Protein AF-A0A352AB74-F1 (afdb_monomer)

pLDDT: mean 82.36, std 15.06, range [41.44, 97.12]

Sequence (118 aa):
MNDFLNLSREYLEAGETLYQQGKRSRPVAFCYIQSAELLLKGLAQRQGILSESLRKTHDLLALWGSLHESQDKLISLIEELSSIDPKTTRFRYPAQEKEFWDLDYIRDRVLKLHDTDY

Foldseek 3Di:
DDQLLVVLVVLLVVLVVCVVVVDQDPSSLVSLLSSLLSNLLNQCVVVVNNDPVSVPDSQLLVSLVSHPDPCPPLVVLSVLSNCLPCVNCVVPPVPCVVPSRPPVSSSVSSVVVVPDDD

Nearest PDB structures (foldseek):
  5cwb-assembly1_A  TM=3.064E-01  e=1.946E+00  synthetic construct

Radius of gyration: 13.72 Å; Cα contacts (8 Å, |Δi|>4): 119; chains: 1; bounding box: 29×33×36 Å

Secondary structure (DSSP, 8-state):
---HHHHHHHHHHHHHHHHHTT--SHHHHHHHHHHHHHHHHHHHHHTT---HHHHH---HHHHHTTS-S-TTTTHHHHHHHHHH-HHHHHHH-GGGTTTS--HHHHHHHHHHHHTS--

Solvent-accessible surface area (backbone atoms only — not comparable to full-atom values): 6752 Å² total; per-residue (Å²): 133,89,57,34,51,61,52,12,49,55,28,38,52,52,19,51,54,42,42,74,72,68,52,86,49,72,71,40,47,46,22,33,54,50,13,49,49,26,37,42,48,23,50,26,47,76,72,72,66,59,41,78,67,60,70,70,53,82,53,44,54,67,44,52,73,68,46,92,60,80,64,80,83,50,45,67,53,38,53,56,49,44,67,45,33,62,86,57,27,62,77,74,44,69,92,48,72,85,75,57,69,54,50,69,62,51,45,55,45,39,51,55,59,70,72,51,94,127

Structure (mmCIF, N/CA/C/O backbone):
data_AF-A0A352AB74-F1
#
_entry.id   AF-A0A352AB74-F1
#
loop_
_atom_site.group_PDB
_atom_site.id
_atom_site.type_symbol
_atom_site.label_atom_id
_atom_site.label_alt_id
_atom_site.label_comp_id
_atom_site.label_asym_id
_atom_site.label_entity_id
_atom_site.label_seq_id
_atom_site.pdbx_PDB_ins_code
_atom_site.Cartn_x
_atom_site.Cartn_y
_atom_site.Cartn_z
_atom_site.occupancy
_atom_site.B_iso_or_equiv
_atom_site.auth_seq_id
_atom_site.auth_comp_id
_atom_site.auth_asym_id
_atom_site.auth_atom_id
_atom_site.pdbx_PDB_model_num
ATOM 1 N N . MET A 1 1 ? 5.793 14.320 16.063 1.00 49.78 1 MET A N 1
ATOM 2 C CA . MET A 1 1 ? 4.576 13.493 15.914 1.00 49.78 1 MET A CA 1
ATOM 3 C C . MET A 1 1 ? 4.674 12.860 14.535 1.00 49.78 1 MET A C 1
ATOM 5 O O . MET A 1 1 ? 4.819 13.613 13.586 1.00 49.78 1 MET A O 1
ATOM 9 N N . ASN A 1 2 ? 4.752 11.529 14.425 1.00 67.94 2 ASN A N 1
ATOM 10 C CA . ASN A 1 2 ? 4.881 10.866 13.119 1.00 67.94 2 ASN A CA 1
ATOM 11 C C . ASN A 1 2 ? 3.492 10.787 12.487 1.00 67.94 2 ASN A C 1
ATOM 13 O O . ASN A 1 2 ? 2.611 10.147 13.061 1.00 67.94 2 ASN A O 1
ATOM 17 N N . ASP A 1 3 ? 3.306 11.470 11.363 1.00 89.75 3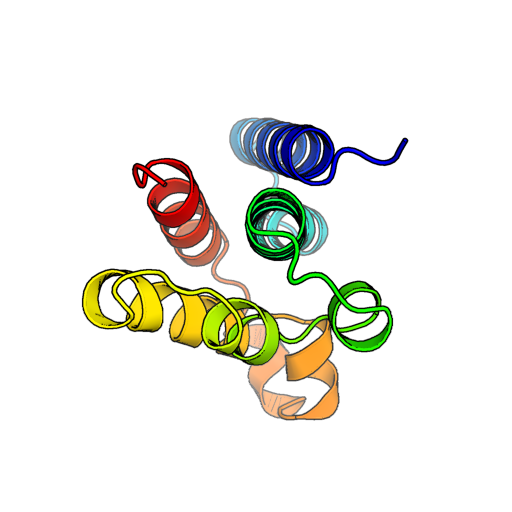 ASP A N 1
ATOM 18 C CA . ASP A 1 3 ? 2.069 11.441 10.589 1.00 89.75 3 ASP A CA 1
ATOM 19 C C . ASP A 1 3 ? 2.204 10.384 9.488 1.00 89.75 3 ASP A C 1
ATOM 21 O O . ASP A 1 3 ? 2.829 10.613 8.449 1.00 89.75 3 ASP A O 1
ATOM 25 N N . PHE A 1 4 ? 1.674 9.189 9.753 1.00 93.38 4 PHE A N 1
ATOM 26 C CA . PHE A 1 4 ? 1.744 8.080 8.805 1.00 93.38 4 PHE A CA 1
ATOM 27 C C . PHE A 1 4 ? 0.976 8.362 7.508 1.00 93.38 4 PHE A C 1
ATOM 29 O O . PHE A 1 4 ? 1.376 7.849 6.467 1.00 93.38 4 PHE A O 1
ATOM 36 N N . LEU A 1 5 ? -0.063 9.206 7.531 1.00 93.50 5 LEU A N 1
ATOM 37 C CA . LEU A 1 5 ? -0.811 9.562 6.323 1.00 93.50 5 LEU A CA 1
ATOM 38 C C . LEU A 1 5 ? 0.019 10.468 5.409 1.00 93.50 5 LEU A C 1
ATOM 40 O O . LEU A 1 5 ? 0.046 10.255 4.197 1.00 93.50 5 LEU A O 1
ATOM 44 N N . ASN A 1 6 ? 0.752 11.431 5.975 1.00 94.75 6 ASN A N 1
ATOM 45 C CA . ASN A 1 6 ? 1.669 12.254 5.180 1.00 94.75 6 ASN A CA 1
ATOM 46 C C . ASN A 1 6 ? 2.813 11.415 4.605 1.00 94.75 6 ASN A C 1
ATOM 48 O O . ASN A 1 6 ? 3.057 11.470 3.403 1.00 94.75 6 ASN A O 1
ATOM 52 N N . LEU A 1 7 ? 3.442 10.564 5.422 1.00 95.50 7 LEU A N 1
ATOM 53 C CA . LEU A 1 7 ? 4.493 9.661 4.941 1.00 95.50 7 LEU A CA 1
ATOM 54 C C . LEU A 1 7 ? 3.975 8.721 3.843 1.00 95.50 7 LEU A C 1
ATOM 56 O O . LEU A 1 7 ? 4.661 8.482 2.855 1.00 95.50 7 LEU A O 1
ATOM 60 N N . SER A 1 8 ? 2.756 8.203 3.988 1.00 96.38 8 SER A N 1
ATOM 61 C CA . SER A 1 8 ? 2.112 7.373 2.969 1.00 96.38 8 SER A CA 1
ATOM 62 C C . SER A 1 8 ? 2.030 8.095 1.617 1.00 96.38 8 SER A C 1
ATOM 64 O O . SER A 1 8 ? 2.397 7.515 0.591 1.00 96.38 8 SER A O 1
ATOM 66 N N . ARG A 1 9 ? 1.645 9.378 1.610 1.00 95.75 9 ARG A N 1
ATOM 67 C CA . ARG A 1 9 ? 1.585 10.211 0.396 1.00 95.75 9 ARG A CA 1
ATOM 68 C C . ARG A 1 9 ? 2.961 10.497 -0.200 1.00 95.75 9 ARG A C 1
ATOM 70 O O . ARG A 1 9 ? 3.110 10.396 -1.411 1.00 95.75 9 ARG A O 1
ATOM 77 N N . GLU A 1 10 ? 3.965 10.780 0.627 1.00 96.62 10 GLU A N 1
ATOM 78 C CA . GLU A 1 10 ? 5.344 10.994 0.161 1.00 96.62 10 GLU A CA 1
ATOM 79 C C . GLU A 1 10 ? 5.896 9.754 -0.562 1.00 96.62 10 GLU A C 1
ATOM 81 O O . GLU A 1 10 ? 6.503 9.860 -1.628 1.00 96.62 10 GLU A O 1
ATOM 86 N N . TYR A 1 11 ? 5.643 8.556 -0.022 1.00 95.56 11 TYR A N 1
ATOM 87 C CA . TYR A 1 11 ? 6.031 7.306 -0.679 1.00 95.56 11 TYR A CA 1
ATOM 88 C C . TYR A 1 11 ? 5.258 7.060 -1.979 1.00 95.56 11 TYR A C 1
ATOM 90 O O . TYR A 1 11 ? 5.854 6.572 -2.943 1.00 95.56 11 TYR A O 1
ATOM 98 N N . LEU A 1 12 ? 3.969 7.418 -2.032 1.00 96.44 12 LEU A N 1
ATOM 99 C CA . LEU A 1 12 ? 3.174 7.322 -3.256 1.00 96.44 12 LEU A CA 1
ATOM 100 C C . LEU A 1 12 ? 3.734 8.232 -4.353 1.00 96.44 12 LEU A C 1
ATOM 102 O O . LEU A 1 12 ? 3.963 7.782 -5.473 1.00 96.44 12 LEU A O 1
ATOM 106 N N . GLU A 1 13 ? 4.004 9.494 -4.015 1.00 97.12 13 GLU A N 1
ATOM 107 C CA . GLU A 1 13 ? 4.551 10.494 -4.934 1.00 97.12 13 GLU A CA 1
ATOM 108 C C . GLU A 1 13 ? 5.942 10.095 -5.441 1.00 97.12 13 GLU A C 1
ATOM 110 O O . GLU A 1 13 ? 6.227 10.194 -6.639 1.00 97.12 13 GLU A O 1
ATOM 115 N N . ALA A 1 14 ? 6.800 9.578 -4.557 1.00 95.31 14 ALA A N 1
ATOM 116 C CA . ALA A 1 14 ? 8.100 9.042 -4.945 1.00 95.31 14 ALA A CA 1
ATOM 117 C C . ALA A 1 14 ? 7.957 7.853 -5.912 1.00 95.31 14 ALA A C 1
ATOM 119 O O . ALA A 1 14 ? 8.672 7.789 -6.916 1.00 95.31 14 ALA A O 1
ATOM 120 N N . GLY A 1 15 ? 7.018 6.938 -5.642 1.00 94.94 15 GLY A N 1
ATOM 121 C CA . GLY A 1 15 ? 6.687 5.817 -6.525 1.00 94.94 15 GLY A CA 1
ATOM 122 C C . GLY A 1 15 ? 6.238 6.287 -7.909 1.00 94.94 15 GLY A C 1
ATOM 123 O O . GLY A 1 15 ? 6.858 5.918 -8.909 1.00 94.94 15 GLY A O 1
ATOM 124 N N . GLU A 1 16 ? 5.239 7.173 -7.965 1.00 96.62 16 GLU A N 1
ATOM 125 C CA . GLU A 1 16 ? 4.713 7.743 -9.212 1.00 96.62 16 GLU A CA 1
ATOM 126 C C . GLU A 1 16 ? 5.788 8.496 -10.002 1.00 96.62 16 GLU A C 1
ATOM 128 O O . GLU A 1 16 ? 5.909 8.303 -11.211 1.00 96.62 16 GLU A O 1
ATOM 133 N N . THR A 1 17 ? 6.626 9.295 -9.338 1.00 96.75 17 THR A N 1
ATOM 134 C CA . THR A 1 17 ? 7.709 10.043 -9.995 1.00 96.75 17 THR A CA 1
ATOM 135 C C . THR A 1 17 ? 8.695 9.099 -10.683 1.00 96.75 17 THR A C 1
ATOM 137 O O . THR A 1 17 ? 9.058 9.293 -11.845 1.00 96.75 17 THR A O 1
ATOM 140 N N . LEU A 1 18 ? 9.135 8.048 -9.986 1.00 93.69 18 LEU A N 1
ATOM 141 C CA . LEU A 1 18 ? 10.058 7.063 -10.551 1.00 93.69 18 LEU A CA 1
ATOM 142 C C . LEU A 1 18 ? 9.392 6.269 -11.685 1.00 93.69 18 LEU A C 1
ATOM 144 O O . LEU A 1 18 ? 10.024 6.024 -12.715 1.00 93.69 18 LEU A O 1
ATOM 148 N N . TYR A 1 19 ? 8.118 5.912 -11.525 1.00 93.88 19 TYR A N 1
ATOM 149 C CA . TYR A 1 19 ? 7.333 5.219 -12.539 1.00 93.88 19 TYR A CA 1
ATOM 150 C C . TYR A 1 19 ? 7.171 6.051 -13.821 1.00 93.88 19 TYR A C 1
ATOM 152 O O . TYR A 1 19 ? 7.394 5.540 -14.922 1.00 93.88 19 TYR A O 1
ATOM 160 N N . GLN A 1 20 ? 6.858 7.343 -13.703 1.00 94.56 20 GLN A N 1
ATOM 161 C CA . GLN A 1 20 ? 6.725 8.270 -14.835 1.00 94.56 20 GLN A CA 1
ATOM 162 C C . GLN A 1 20 ? 8.057 8.515 -15.556 1.00 94.56 20 GLN A C 1
ATOM 164 O O . GLN A 1 20 ? 8.076 8.702 -16.769 1.00 94.56 20 GLN A O 1
ATOM 169 N N . GLN A 1 21 ? 9.186 8.413 -14.849 1.00 95.12 21 GLN A N 1
ATOM 170 C CA . GLN A 1 21 ? 10.530 8.410 -15.447 1.00 95.12 21 GLN A CA 1
ATOM 171 C C . GLN A 1 21 ? 10.859 7.111 -16.212 1.00 95.12 21 GLN A C 1
ATOM 173 O O . GLN A 1 21 ? 11.994 6.924 -16.650 1.00 95.12 21 GLN A O 1
ATOM 178 N N . GLY A 1 22 ? 9.908 6.181 -16.340 1.00 90.75 22 GLY A N 1
ATOM 179 C CA . GLY A 1 22 ? 10.104 4.892 -17.000 1.00 90.75 22 GLY A CA 1
ATOM 180 C C . GLY A 1 22 ? 10.876 3.880 -16.155 1.00 90.75 22 GLY A C 1
ATOM 181 O O . GLY A 1 22 ? 11.249 2.820 -16.659 1.00 90.75 22 GLY A O 1
ATOM 182 N N . LYS A 1 23 ? 11.123 4.155 -14.865 1.00 88.06 23 LYS A N 1
ATOM 183 C CA . LYS A 1 23 ? 11.775 3.173 -13.994 1.00 88.06 23 LYS A CA 1
ATOM 184 C C . LYS A 1 23 ? 10.794 2.040 -13.722 1.00 88.06 23 LYS A C 1
ATOM 186 O O . LYS A 1 23 ? 9.648 2.259 -13.333 1.00 88.06 23 LYS A O 1
ATOM 191 N N . ARG A 1 24 ? 11.262 0.816 -13.945 1.00 84.00 24 ARG A N 1
ATOM 192 C CA . ARG A 1 24 ? 10.532 -0.432 -13.707 1.00 84.00 24 ARG A CA 1
ATOM 193 C C . ARG A 1 24 ? 11.393 -1.324 -12.824 1.00 84.00 24 ARG A C 1
ATOM 195 O O . ARG A 1 24 ? 12.096 -2.204 -13.305 1.00 84.00 24 ARG A O 1
ATOM 202 N N 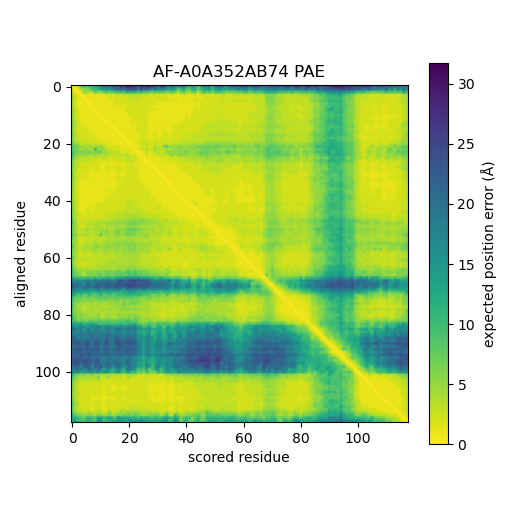. SER A 1 25 ? 11.457 -1.003 -11.534 1.00 83.94 25 SER A N 1
ATOM 203 C CA . SER A 1 25 ? 12.380 -1.664 -10.609 1.00 83.94 25 SER A CA 1
ATOM 204 C C . SER A 1 25 ? 11.736 -1.967 -9.260 1.00 83.94 25 SER A C 1
ATOM 206 O O . SER A 1 25 ? 10.773 -1.318 -8.853 1.00 83.94 25 SER A O 1
ATOM 208 N N . ARG A 1 26 ? 12.303 -2.950 -8.545 1.00 81.00 26 ARG A N 1
ATOM 209 C CA . ARG A 1 26 ? 11.863 -3.355 -7.197 1.00 81.00 26 ARG A CA 1
ATOM 210 C C . ARG A 1 26 ? 11.751 -2.174 -6.212 1.00 81.00 26 ARG A C 1
ATOM 212 O O . ARG A 1 26 ? 10.779 -2.148 -5.465 1.00 81.00 26 ARG A O 1
ATOM 219 N N . PRO A 1 27 ? 12.657 -1.173 -6.216 1.00 84.56 27 PRO A N 1
ATOM 220 C CA . PRO A 1 27 ? 12.474 0.040 -5.417 1.00 84.56 27 PRO A CA 1
ATOM 221 C C . PRO A 1 27 ? 11.178 0.814 -5.696 1.00 84.56 27 PRO A C 1
ATOM 223 O O . PRO A 1 27 ? 10.598 1.350 -4.761 1.00 84.56 27 PRO A O 1
ATOM 226 N N . VAL A 1 28 ? 10.695 0.853 -6.945 1.00 88.56 28 VAL A N 1
ATOM 227 C CA . VAL A 1 28 ? 9.434 1.542 -7.278 1.00 88.56 28 VAL A CA 1
ATOM 228 C C . VAL A 1 28 ? 8.243 0.782 -6.694 1.00 88.56 28 VAL A C 1
ATOM 230 O O . VAL A 1 28 ? 7.396 1.374 -6.035 1.00 88.56 28 VAL A O 1
ATOM 233 N N . ALA A 1 29 ? 8.221 -0.544 -6.847 1.00 86.56 29 ALA A N 1
ATOM 234 C CA . ALA A 1 29 ? 7.202 -1.390 -6.222 1.00 86.56 29 ALA A CA 1
ATOM 235 C C . ALA A 1 29 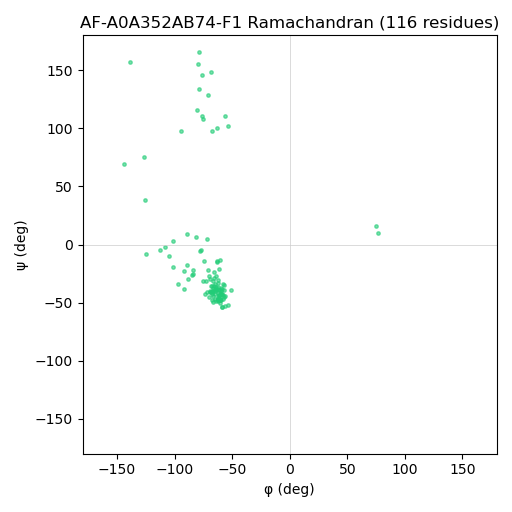? 7.222 -1.285 -4.688 1.00 86.56 29 ALA A C 1
ATOM 237 O O . ALA A 1 29 ? 6.171 -1.224 -4.055 1.00 86.56 29 ALA A O 1
ATOM 238 N N . PHE A 1 30 ? 8.414 -1.200 -4.087 1.00 87.44 30 PHE A N 1
ATOM 239 C CA . PHE A 1 30 ? 8.561 -0.961 -2.653 1.00 87.44 30 PHE A CA 1
ATOM 240 C C . PHE A 1 30 ? 7.909 0.357 -2.220 1.00 87.44 30 PHE A C 1
ATOM 242 O O . PHE A 1 30 ? 7.230 0.369 -1.198 1.00 87.44 30 PHE A O 1
ATOM 249 N N . CYS A 1 31 ? 8.067 1.443 -2.987 1.00 91.25 31 CYS A N 1
ATOM 250 C CA . CYS A 1 31 ? 7.414 2.717 -2.681 1.00 91.25 31 CYS A CA 1
ATOM 251 C C . CYS A 1 31 ? 5.889 2.573 -2.599 1.00 91.25 31 CYS A C 1
ATOM 253 O O . CYS A 1 31 ? 5.293 3.032 -1.627 1.00 91.25 31 CYS A O 1
ATOM 255 N N . TYR A 1 32 ? 5.269 1.872 -3.551 1.00 92.62 32 TYR A N 1
ATOM 256 C CA . TYR A 1 32 ? 3.823 1.631 -3.534 1.00 92.62 32 TYR A CA 1
ATOM 257 C C . TYR A 1 32 ? 3.383 0.786 -2.331 1.00 92.62 32 TYR A C 1
ATOM 259 O O . TYR A 1 32 ? 2.468 1.167 -1.605 1.00 92.62 32 TYR A O 1
ATOM 267 N N . ILE A 1 33 ? 4.059 -0.330 -2.061 1.00 90.31 33 ILE A N 1
ATOM 268 C CA . ILE A 1 33 ? 3.692 -1.223 -0.947 1.00 90.31 33 ILE A CA 1
ATOM 269 C C . ILE A 1 33 ? 3.888 -0.519 0.403 1.00 90.31 33 ILE A C 1
ATOM 271 O O . ILE A 1 33 ? 3.040 -0.611 1.290 1.00 90.31 33 ILE A O 1
ATOM 275 N N . GLN A 1 34 ? 4.972 0.249 0.551 1.00 91.69 34 GLN A N 1
ATOM 276 C CA . GLN A 1 34 ? 5.228 1.041 1.752 1.00 91.69 34 GLN A CA 1
ATOM 277 C C . GLN A 1 34 ? 4.188 2.153 1.929 1.00 91.69 34 GLN A C 1
ATOM 279 O O . GLN A 1 34 ? 3.791 2.434 3.059 1.00 91.69 34 GLN A O 1
ATOM 284 N N . SER A 1 35 ? 3.728 2.756 0.832 1.00 94.81 35 SER A N 1
ATOM 285 C CA . SER A 1 35 ? 2.640 3.731 0.846 1.00 94.81 35 SER A CA 1
ATOM 286 C C . SER A 1 35 ? 1.346 3.118 1.400 1.00 94.81 35 SER A C 1
ATOM 288 O O . SER A 1 35 ? 0.789 3.666 2.355 1.00 94.81 35 SER A O 1
ATOM 290 N N . ALA A 1 36 ? 0.954 1.929 0.925 1.00 93.31 36 ALA A N 1
ATOM 291 C CA . ALA A 1 36 ? -0.206 1.194 1.439 1.00 93.31 36 ALA A CA 1
ATOM 292 C C . ALA A 1 36 ? -0.060 0.811 2.927 1.00 93.31 36 ALA A C 1
ATOM 294 O O . ALA A 1 36 ? -0.982 1.012 3.715 1.00 93.31 36 ALA A O 1
ATOM 295 N N . GLU A 1 37 ? 1.111 0.322 3.351 1.00 93.50 37 GLU A N 1
ATOM 296 C CA . GLU A 1 37 ? 1.387 -0.003 4.762 1.00 93.50 37 GLU A CA 1
ATOM 297 C C . GLU A 1 37 ? 1.198 1.223 5.672 1.00 93.50 37 GLU A C 1
ATOM 299 O O . GLU A 1 37 ? 0.561 1.152 6.728 1.00 93.50 37 GLU A O 1
ATOM 304 N N . LEU A 1 38 ? 1.758 2.364 5.262 1.00 94.38 38 LEU A N 1
ATOM 305 C CA . LEU A 1 38 ? 1.677 3.617 6.008 1.00 94.38 38 LEU A CA 1
ATOM 306 C C . LEU A 1 38 ? 0.252 4.174 6.023 1.00 94.38 38 LEU A C 1
ATOM 308 O O . LEU A 1 38 ? -0.163 4.705 7.051 1.00 94.38 38 LEU A O 1
ATOM 312 N N . LEU A 1 39 ? -0.508 4.005 4.936 1.00 94.31 39 LEU A N 1
ATOM 313 C CA . LEU A 1 39 ? -1.914 4.395 4.878 1.00 94.31 39 LEU A CA 1
ATOM 314 C C . LEU A 1 39 ? -2.707 3.663 5.961 1.00 94.31 39 LEU A C 1
ATOM 316 O O . LEU A 1 39 ? -3.324 4.308 6.805 1.00 94.31 39 LEU A O 1
ATOM 320 N N . LEU A 1 40 ? -2.613 2.331 6.005 1.00 92.56 40 LEU A N 1
ATOM 321 C CA . LEU A 1 40 ? -3.340 1.522 6.986 1.00 92.56 40 LEU A CA 1
ATOM 322 C C . LEU A 1 40 ? -2.932 1.857 8.429 1.00 92.56 40 LEU A C 1
ATOM 324 O O . LEU A 1 40 ? -3.783 1.953 9.313 1.00 92.56 40 LEU A O 1
ATOM 328 N N . LYS A 1 41 ? -1.639 2.111 8.678 1.00 93.81 41 LYS A N 1
ATOM 329 C CA . LYS A 1 41 ? -1.159 2.588 9.989 1.00 93.81 41 LYS A CA 1
ATOM 330 C C . LYS A 1 41 ? -1.711 3.967 10.339 1.00 93.81 41 LYS A C 1
ATOM 332 O O . LYS A 1 41 ? -2.052 4.207 11.496 1.00 93.81 41 LYS A O 1
ATOM 337 N N . GLY A 1 42 ? -1.801 4.863 9.362 1.00 93.69 42 GLY A N 1
ATOM 338 C CA . GLY A 1 42 ? -2.387 6.190 9.516 1.00 93.69 42 GLY A CA 1
ATOM 339 C C . GLY A 1 42 ? -3.881 6.139 9.820 1.00 93.69 42 GLY A C 1
ATOM 340 O O . GLY A 1 42 ? -4.334 6.830 10.731 1.00 93.69 42 GLY A O 1
ATOM 341 N N . LEU A 1 43 ? -4.631 5.266 9.143 1.00 92.12 43 LEU A N 1
ATOM 342 C CA . LEU A 1 43 ? -6.047 5.019 9.428 1.00 92.12 43 LEU A CA 1
ATOM 343 C C . LEU A 1 43 ? -6.235 4.456 10.841 1.00 92.12 43 LEU A C 1
ATOM 345 O O . LEU A 1 43 ? -7.006 5.010 11.626 1.00 92.12 43 LEU A O 1
ATOM 349 N N . ALA A 1 44 ? -5.449 3.446 11.224 1.00 91.88 44 ALA A N 1
ATOM 350 C CA . ALA A 1 44 ? -5.468 2.899 12.580 1.00 91.88 44 ALA A CA 1
ATOM 351 C C . ALA A 1 44 ? -5.111 3.962 13.637 1.00 91.88 44 ALA A C 1
ATOM 353 O O . ALA A 1 44 ? -5.690 3.994 14.725 1.00 91.88 44 ALA A O 1
ATOM 354 N N . GLN A 1 45 ? -4.171 4.865 13.330 1.00 93.00 45 GLN A N 1
ATOM 355 C CA . GLN A 1 45 ? -3.809 5.976 14.212 1.00 93.00 45 GLN A CA 1
ATOM 356 C C . GLN A 1 45 ? -4.959 6.979 14.354 1.00 93.00 45 GLN A C 1
ATOM 358 O O . GLN A 1 45 ? -5.251 7.400 15.472 1.00 93.00 45 GLN A O 1
ATOM 363 N N . ARG A 1 46 ? -5.623 7.340 13.249 1.00 91.12 46 ARG A N 1
ATOM 364 C CA . ARG A 1 46 ? -6.770 8.264 13.224 1.00 91.12 46 ARG A CA 1
ATOM 365 C C . ARG A 1 46 ? -7.966 7.706 13.996 1.00 91.12 46 ARG A C 1
ATOM 367 O O . ARG A 1 46 ? -8.641 8.461 14.686 1.00 91.12 46 ARG A O 1
ATOM 374 N N . GLN A 1 47 ? -8.184 6.395 13.925 1.00 91.12 47 GLN A N 1
ATOM 375 C CA . GLN A 1 47 ? -9.216 5.685 14.686 1.00 91.12 47 GLN A CA 1
ATOM 376 C C . GLN A 1 47 ? -8.823 5.438 16.160 1.00 91.12 47 GLN A C 1
ATOM 378 O O . GLN A 1 47 ? -9.639 4.958 16.940 1.00 91.12 47 GLN A O 1
ATOM 383 N N . GLY A 1 48 ? -7.592 5.772 16.574 1.00 91.88 48 GLY A N 1
ATOM 384 C CA . GLY A 1 48 ? -7.128 5.615 17.960 1.00 91.88 48 GLY A CA 1
ATOM 385 C C . GLY A 1 48 ? -6.816 4.171 18.375 1.00 91.88 48 GLY A C 1
ATOM 386 O O . GLY A 1 48 ? -6.685 3.894 19.564 1.00 91.88 48 GLY A O 1
ATOM 387 N N . ILE A 1 49 ? -6.674 3.259 17.412 1.00 92.25 49 ILE A N 1
ATOM 388 C CA . ILE A 1 49 ? -6.491 1.812 17.631 1.00 92.25 49 ILE A CA 1
ATOM 389 C C . ILE A 1 49 ? -5.068 1.323 17.320 1.00 92.25 49 ILE A C 1
ATOM 391 O O . ILE A 1 49 ? -4.754 0.148 17.511 1.00 92.25 49 ILE A O 1
ATOM 395 N N . LEU A 1 50 ? -4.178 2.208 16.855 1.00 93.12 50 LEU A N 1
ATOM 396 C CA . LEU A 1 50 ? -2.798 1.850 16.528 1.00 93.12 50 LEU A CA 1
ATOM 397 C C . LEU A 1 50 ? -1.989 1.477 17.785 1.00 93.12 50 LEU A C 1
ATOM 399 O O . LEU A 1 50 ? -1.425 2.335 18.467 1.00 93.12 50 LEU A O 1
ATOM 403 N N . SER A 1 51 ? -1.878 0.176 18.046 1.00 91.94 51 SER A N 1
ATOM 404 C CA . SER A 1 51 ? -1.029 -0.390 19.098 1.00 91.94 51 SER A CA 1
ATOM 405 C C . SER A 1 51 ? 0.450 -0.460 18.689 1.00 91.94 51 SER A C 1
ATOM 407 O O . SER A 1 51 ? 0.799 -0.369 17.513 1.00 91.94 51 SER A O 1
ATOM 409 N N . GLU A 1 52 ? 1.348 -0.685 19.653 1.00 92.19 52 GLU A N 1
ATOM 410 C CA . GLU A 1 52 ? 2.782 -0.890 19.380 1.00 92.19 52 GLU A CA 1
ATOM 411 C C . GLU A 1 52 ? 3.044 -2.135 18.509 1.00 92.19 52 GLU A C 1
ATOM 413 O O . GLU A 1 52 ? 3.980 -2.159 17.708 1.00 92.19 52 GLU A O 1
ATOM 418 N N . SER A 1 53 ? 2.188 -3.157 18.624 1.00 91.75 53 SER A N 1
ATOM 419 C CA . SER A 1 53 ? 2.227 -4.342 17.760 1.00 91.75 53 SER A CA 1
ATOM 420 C C . SER A 1 53 ? 1.858 -3.985 16.314 1.00 91.75 53 SER A C 1
ATOM 422 O O . SER A 1 53 ? 2.621 -4.294 15.398 1.00 91.75 53 SER A O 1
ATOM 424 N N . LEU A 1 54 ? 0.764 -3.238 16.108 1.00 88.94 54 LEU A N 1
ATOM 425 C CA . LEU A 1 54 ? 0.346 -2.757 14.783 1.00 88.94 54 LEU A CA 1
ATOM 426 C C . LEU A 1 54 ? 1.335 -1.744 14.188 1.00 88.94 54 LEU A C 1
ATOM 428 O O . LEU A 1 54 ? 1.555 -1.703 12.984 1.00 88.94 54 LEU A O 1
ATOM 432 N N . ARG A 1 55 ? 2.017 -0.948 15.013 1.00 90.12 55 ARG A N 1
ATOM 433 C CA . ARG A 1 55 ? 3.066 -0.034 14.538 1.00 90.12 55 ARG A CA 1
ATOM 434 C C . ARG A 1 55 ? 4.238 -0.786 13.895 1.00 90.12 55 ARG A C 1
ATOM 436 O O . ARG A 1 55 ? 4.805 -0.304 12.911 1.00 90.12 55 ARG A 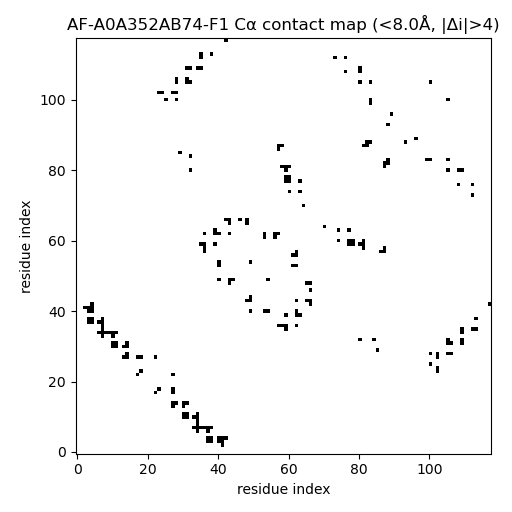O 1
ATOM 443 N N . LYS A 1 56 ? 4.591 -1.953 14.444 1.00 88.44 56 LYS A N 1
ATOM 444 C CA . LYS A 1 56 ? 5.720 -2.789 14.004 1.00 88.44 56 LYS A CA 1
ATOM 445 C C . LYS A 1 56 ? 5.364 -3.807 12.927 1.00 88.44 56 LYS A C 1
ATOM 447 O O . LYS A 1 56 ? 6.275 -4.317 12.285 1.00 88.44 56 LYS A O 1
ATOM 452 N N . THR A 1 57 ? 4.083 -4.115 12.730 1.00 88.12 57 THR A N 1
ATOM 453 C CA . THR A 1 57 ? 3.695 -5.063 11.684 1.00 88.12 57 THR A CA 1
ATOM 454 C C . THR A 1 57 ? 3.946 -4.482 10.290 1.00 88.12 57 THR A C 1
ATOM 456 O O . THR A 1 57 ? 3.855 -3.270 10.076 1.00 88.12 57 THR A O 1
ATOM 459 N N . HIS A 1 58 ? 4.263 -5.367 9.353 1.00 85.94 58 HIS A N 1
ATOM 460 C CA . HIS A 1 58 ? 4.321 -5.091 7.914 1.00 85.94 58 HIS A CA 1
ATOM 461 C C . HIS A 1 58 ? 3.227 -5.849 7.151 1.00 85.94 58 HIS A C 1
ATOM 463 O O . HIS A 1 58 ? 3.065 -5.664 5.954 1.00 85.94 58 HIS A O 1
ATOM 469 N N . ASP A 1 59 ? 2.471 -6.693 7.854 1.00 86.62 59 ASP A N 1
ATOM 470 C CA . ASP A 1 59 ? 1.389 -7.480 7.283 1.00 86.62 59 ASP A CA 1
ATOM 471 C C . ASP A 1 59 ? 0.171 -6.574 7.046 1.00 86.62 59 ASP A C 1
ATOM 473 O O . ASP A 1 59 ? -0.450 -6.079 7.995 1.00 86.62 59 ASP A O 1
ATOM 477 N N . LEU A 1 60 ? -0.135 -6.326 5.770 1.00 88.69 60 LEU A N 1
ATOM 478 C CA . LEU A 1 60 ? -1.231 -5.449 5.359 1.00 88.69 60 LEU A CA 1
ATOM 479 C C . LEU A 1 60 ? -2.595 -6.007 5.784 1.00 88.69 60 LEU A C 1
ATOM 481 O O . LEU A 1 60 ? -3.467 -5.227 6.161 1.00 88.69 60 LEU A O 1
ATOM 485 N N . LEU A 1 61 ? -2.774 -7.334 5.798 1.00 87.88 61 LEU A N 1
ATOM 486 C CA . LEU A 1 61 ? -4.019 -7.963 6.250 1.00 87.88 61 LEU A CA 1
ATOM 487 C C . LEU A 1 61 ? -4.210 -7.797 7.753 1.00 87.88 61 LEU A C 1
ATOM 489 O O . LEU A 1 61 ? -5.314 -7.492 8.201 1.00 87.88 61 LEU A O 1
ATOM 493 N N . ALA A 1 62 ? -3.137 -7.935 8.532 1.00 86.94 62 ALA A N 1
ATOM 494 C CA . ALA A 1 62 ? -3.193 -7.683 9.970 1.00 86.94 62 ALA A CA 1
ATOM 495 C C . ALA A 1 62 ? -3.535 -6.215 10.283 1.00 86.94 62 ALA A C 1
ATOM 497 O O . ALA A 1 62 ? -4.282 -5.946 11.224 1.00 86.94 62 ALA A O 1
ATOM 498 N N . LEU A 1 63 ? -3.009 -5.267 9.497 1.00 89.81 63 LEU A N 1
ATOM 499 C CA . LEU A 1 63 ? -3.355 -3.850 9.626 1.00 89.81 63 LEU A CA 1
ATOM 500 C C . LEU A 1 63 ? -4.817 -3.597 9.243 1.00 89.81 63 LEU A C 1
ATOM 502 O O . LEU A 1 63 ? -5.542 -2.985 10.024 1.00 89.81 63 LEU A O 1
ATOM 506 N N . TRP A 1 64 ? -5.262 -4.100 8.090 1.00 89.44 64 TRP A N 1
ATOM 507 C CA . TRP A 1 64 ? -6.637 -3.936 7.608 1.00 89.44 64 TRP A CA 1
ATOM 508 C C . TRP A 1 64 ? -7.665 -4.542 8.562 1.00 89.44 64 TRP A C 1
ATOM 510 O O . TRP A 1 64 ? -8.623 -3.873 8.933 1.00 89.44 64 TRP A O 1
ATOM 520 N N . GLY A 1 65 ? -7.427 -5.766 9.041 1.00 86.88 65 GLY A N 1
ATOM 521 C CA . GLY A 1 65 ? -8.323 -6.454 9.970 1.00 86.88 65 GLY A CA 1
ATOM 522 C C . GLY A 1 65 ? -8.487 -5.753 11.322 1.00 86.88 65 GLY A C 1
ATOM 523 O O . GLY A 1 65 ? -9.409 -6.082 12.063 1.00 86.88 65 GLY A O 1
ATOM 524 N N . SER A 1 66 ? -7.618 -4.788 11.648 1.00 85.19 66 SER A N 1
ATOM 525 C CA . SER A 1 66 ? -7.771 -3.955 12.844 1.00 85.19 66 SER A CA 1
ATOM 526 C C . SER A 1 66 ? -8.711 -2.761 12.648 1.00 85.19 66 SER A C 1
ATOM 528 O O . SER A 1 66 ? -9.237 -2.252 13.634 1.00 85.19 66 SER A O 1
ATOM 530 N N . LEU A 1 67 ? -8.943 -2.317 11.408 1.00 86.62 67 LEU A N 1
ATOM 531 C CA . LEU A 1 67 ? -9.753 -1.136 11.103 1.00 86.62 67 LEU A CA 1
ATOM 532 C C . LEU A 1 67 ? -11.257 -1.431 11.237 1.00 86.62 67 LEU A C 1
ATOM 534 O O . LEU A 1 67 ? -11.726 -2.521 10.913 1.00 86.62 67 LEU A O 1
ATOM 538 N N . HIS A 1 68 ? -12.030 -0.433 11.676 1.00 72.69 68 HIS A N 1
ATOM 539 C CA . HIS A 1 68 ? -13.492 -0.525 11.841 1.00 72.69 68 HIS A CA 1
ATOM 540 C C . HIS A 1 68 ? -14.286 -0.331 10.529 1.00 72.69 68 HIS A C 1
ATOM 542 O O . HIS A 1 68 ? -15.512 -0.213 10.552 1.00 72.69 68 HIS A O 1
ATOM 548 N N . GLU A 1 69 ? -13.609 -0.236 9.387 1.00 64.88 69 GLU A N 1
ATOM 549 C CA . GLU A 1 69 ? -14.237 0.084 8.106 1.00 64.88 69 GLU A CA 1
ATOM 550 C C . GLU A 1 69 ? -14.926 -1.128 7.477 1.00 64.88 69 GLU A C 1
ATOM 552 O O . GLU A 1 69 ? -14.594 -2.274 7.773 1.00 64.88 69 GLU A O 1
ATOM 557 N N . SER A 1 70 ? -15.917 -0.858 6.616 1.00 58.75 70 SER A N 1
ATOM 558 C CA . SER A 1 70 ? -16.682 -1.878 5.890 1.00 58.75 70 SER A CA 1
ATOM 559 C C . SER A 1 70 ? -15.724 -2.808 5.146 1.00 58.75 70 SER A C 1
ATOM 561 O O . SER A 1 70 ? -15.163 -2.449 4.108 1.00 58.75 70 SER A O 1
ATOM 563 N N . GLN A 1 71 ? -15.515 -3.991 5.725 1.00 60.34 71 GLN A N 1
ATOM 564 C CA . GLN A 1 71 ? -14.444 -4.910 5.349 1.00 60.34 71 GLN A CA 1
ATOM 565 C C . GLN A 1 71 ? -14.575 -5.419 3.908 1.00 60.34 71 GLN A C 1
ATOM 567 O O . GLN A 1 71 ? -13.594 -5.882 3.341 1.00 60.34 71 GLN A O 1
ATOM 572 N N . ASP A 1 72 ? -15.731 -5.263 3.265 1.00 64.56 72 ASP A N 1
ATOM 573 C CA . ASP A 1 72 ? -16.030 -5.979 2.026 1.00 64.56 72 ASP A CA 1
ATOM 574 C C . ASP A 1 72 ? -15.493 -5.321 0.746 1.00 64.56 72 ASP A C 1
ATOM 576 O O . ASP A 1 72 ? -15.266 -6.015 -0.243 1.00 64.56 72 ASP A O 1
ATOM 580 N N . LYS A 1 73 ? -15.276 -3.996 0.709 1.00 68.19 73 LYS A N 1
ATOM 581 C CA . LYS A 1 73 ? -14.953 -3.317 -0.569 1.00 68.19 73 LYS A CA 1
ATOM 582 C C . LYS A 1 73 ? -13.477 -3.351 -0.955 1.00 68.19 73 LYS A C 1
ATOM 584 O O . LYS A 1 73 ? -13.164 -3.255 -2.138 1.00 68.19 73 LYS A O 1
ATOM 589 N N . LEU A 1 74 ? -12.580 -3.458 0.023 1.00 80.06 74 LEU A N 1
ATOM 590 C CA . LEU A 1 74 ? -11.141 -3.250 -0.184 1.00 80.06 74 LEU A CA 1
ATOM 591 C C . LEU A 1 74 ? -10.292 -4.431 0.268 1.00 80.06 74 LEU A C 1
ATOM 593 O O . LEU A 1 74 ? -9.105 -4.468 -0.046 1.00 80.06 74 LEU A O 1
ATOM 597 N N . ILE A 1 75 ? -10.893 -5.422 0.932 1.00 83.00 75 ILE A N 1
ATOM 598 C CA . ILE A 1 75 ? -10.182 -6.626 1.360 1.00 83.00 75 ILE A CA 1
ATOM 599 C C . ILE A 1 75 ? -9.536 -7.354 0.184 1.00 83.00 75 ILE A C 1
ATOM 601 O O . ILE A 1 75 ? -8.376 -7.716 0.298 1.00 83.00 75 ILE A O 1
ATOM 605 N N . SER A 1 76 ? -10.195 -7.428 -0.981 1.00 82.06 76 SER A N 1
ATOM 606 C CA . SER A 1 76 ? -9.591 -7.990 -2.201 1.00 82.06 76 SER A CA 1
ATOM 607 C C . SER A 1 76 ? -8.309 -7.251 -2.597 1.00 82.06 76 SER A C 1
ATOM 609 O O . SER A 1 76 ? -7.310 -7.882 -2.917 1.00 82.06 76 SER A O 1
ATOM 611 N N . LEU A 1 77 ? -8.297 -5.913 -2.535 1.00 84.81 77 LEU A N 1
ATOM 612 C CA . LEU A 1 77 ? -7.104 -5.121 -2.860 1.00 84.81 77 LEU A CA 1
ATOM 613 C C . LEU A 1 77 ? -5.991 -5.338 -1.829 1.00 84.81 77 LEU A C 1
ATOM 615 O O . LEU A 1 77 ? -4.822 -5.434 -2.198 1.00 84.81 77 LEU A O 1
ATOM 619 N N . ILE A 1 78 ? -6.339 -5.433 -0.544 1.00 86.25 78 ILE A N 1
ATOM 620 C CA . ILE A 1 78 ? -5.371 -5.689 0.527 1.00 86.25 78 ILE A CA 1
ATOM 621 C C . ILE A 1 78 ? -4.819 -7.116 0.457 1.00 86.25 78 ILE A C 1
ATOM 623 O O . ILE A 1 78 ? -3.621 -7.298 0.647 1.00 86.25 78 ILE A O 1
ATOM 627 N N . GLU A 1 79 ? -5.644 -8.118 0.159 1.00 84.31 79 GLU A N 1
ATOM 628 C CA . GLU A 1 79 ? -5.218 -9.506 -0.052 1.00 84.31 79 GLU A CA 1
ATOM 629 C C . GLU A 1 79 ? -4.267 -9.608 -1.245 1.00 84.31 79 GLU A C 1
ATOM 631 O O . GLU A 1 79 ? -3.186 -10.191 -1.126 1.00 84.31 79 GLU A O 1
ATOM 636 N N . GLU A 1 80 ? -4.621 -8.968 -2.364 1.00 84.19 80 GLU A N 1
ATOM 637 C CA . GLU A 1 80 ? -3.762 -8.860 -3.543 1.00 84.19 80 GLU A CA 1
ATOM 638 C C . GLU A 1 80 ? -2.408 -8.233 -3.171 1.00 84.19 80 GLU A C 1
ATOM 640 O O . GLU A 1 80 ? -1.365 -8.845 -3.405 1.00 84.19 80 GLU A O 1
ATOM 645 N N . LEU A 1 81 ? -2.397 -7.064 -2.520 1.00 83.69 81 LEU A N 1
ATOM 646 C CA . LEU A 1 81 ? -1.162 -6.380 -2.115 1.00 83.69 81 LEU A CA 1
ATOM 647 C C . LEU A 1 81 ? -0.356 -7.172 -1.075 1.00 83.69 81 LEU A C 1
ATOM 649 O O . LEU A 1 81 ? 0.871 -7.216 -1.154 1.00 83.69 81 LEU A O 1
ATOM 653 N N . SER A 1 82 ? -1.019 -7.834 -0.127 1.00 80.75 82 SER A N 1
ATOM 654 C CA . SER A 1 82 ? -0.363 -8.643 0.904 1.00 80.75 82 SER A CA 1
ATOM 655 C C . SER A 1 82 ? 0.260 -9.918 0.341 1.00 80.75 82 SER A C 1
ATOM 657 O O . SER A 1 82 ? 1.218 -10.423 0.922 1.00 80.75 82 SER A O 1
ATOM 659 N N . SER A 1 83 ? -0.257 -10.450 -0.769 1.00 74.50 83 SER A N 1
ATOM 660 C CA . SER A 1 83 ? 0.367 -11.582 -1.465 1.00 74.50 83 SER A CA 1
ATOM 661 C C . SER A 1 83 ? 1.669 -11.185 -2.181 1.00 74.50 83 SER A C 1
ATOM 663 O O . SER A 1 83 ? 2.547 -12.023 -2.406 1.00 74.50 83 SER A O 1
ATOM 665 N N . ILE A 1 84 ? 1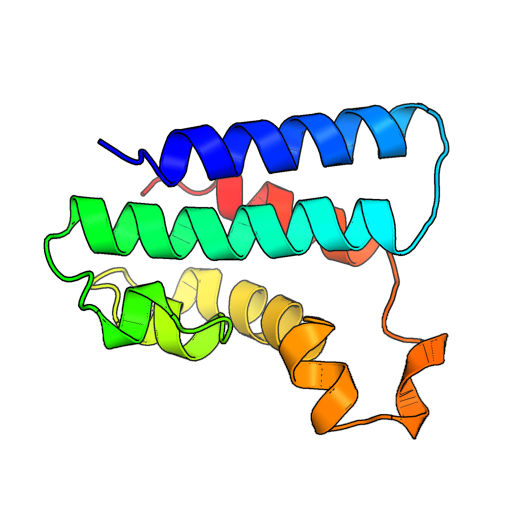.820 -9.890 -2.477 1.00 71.94 84 ILE A N 1
ATOM 666 C CA . ILE A 1 84 ? 2.930 -9.306 -3.234 1.00 71.94 84 ILE A CA 1
ATOM 667 C C . ILE A 1 84 ? 3.973 -8.635 -2.323 1.00 71.94 84 ILE A C 1
ATOM 669 O O . ILE A 1 84 ? 5.113 -8.441 -2.750 1.00 71.94 84 ILE A O 1
ATOM 673 N N . ASP A 1 85 ? 3.623 -8.295 -1.076 1.00 64.06 85 ASP A N 1
ATOM 674 C CA . ASP A 1 85 ? 4.520 -7.586 -0.162 1.00 64.06 85 ASP A CA 1
ATOM 675 C C . ASP A 1 85 ? 5.853 -8.335 0.030 1.00 64.06 85 ASP A C 1
ATOM 677 O O . ASP A 1 85 ? 5.923 -9.353 0.713 1.00 64.06 85 ASP A O 1
ATOM 681 N N . PRO A 1 86 ? 6.975 -7.809 -0.485 1.00 55.31 86 PRO A N 1
ATOM 682 C CA . PRO A 1 86 ? 8.260 -8.485 -0.440 1.00 55.31 86 PRO A CA 1
ATOM 683 C C . PRO A 1 86 ? 8.765 -8.752 0.974 1.00 55.31 86 PRO A C 1
ATOM 685 O O . PRO A 1 86 ? 9.611 -9.630 1.132 1.00 55.31 86 PRO A O 1
ATOM 688 N N . LYS A 1 87 ? 8.294 -8.029 2.001 1.00 59.53 87 LYS A N 1
ATOM 689 C CA . LYS A 1 87 ? 8.664 -8.312 3.395 1.00 59.53 87 LYS A CA 1
ATOM 690 C C . LYS A 1 87 ? 7.994 -9.592 3.901 1.00 59.53 87 LYS A C 1
ATOM 692 O O . LYS A 1 87 ? 8.610 -10.315 4.683 1.00 59.53 87 LYS A O 1
ATOM 697 N N . THR A 1 88 ? 6.794 -9.914 3.422 1.00 54.34 88 THR A N 1
ATOM 698 C CA . THR A 1 88 ? 6.074 -11.161 3.720 1.00 54.34 88 THR A CA 1
ATOM 699 C C . THR A 1 88 ? 6.362 -12.271 2.697 1.00 54.34 88 THR A C 1
ATOM 701 O O . THR A 1 88 ? 6.568 -13.422 3.094 1.00 54.34 88 THR A O 1
ATOM 704 N N . THR A 1 89 ? 6.489 -11.956 1.405 1.00 49.72 89 THR A N 1
ATOM 705 C CA . THR A 1 89 ? 6.697 -12.922 0.311 1.00 49.72 89 THR A CA 1
ATOM 706 C C . THR A 1 89 ? 8.128 -13.473 0.250 1.00 49.72 89 THR A C 1
ATOM 708 O O . THR A 1 89 ? 8.285 -14.659 -0.043 1.00 49.72 89 THR A O 1
ATOM 711 N N . ARG A 1 90 ? 9.179 -12.713 0.634 1.00 48.78 90 ARG A N 1
ATOM 712 C CA . ARG A 1 90 ? 10.558 -13.267 0.744 1.00 48.78 90 ARG A CA 1
ATOM 713 C C . ARG A 1 90 ? 10.646 -14.445 1.709 1.00 48.78 90 ARG A C 1
ATOM 715 O O . ARG A 1 90 ? 11.460 -15.339 1.500 1.00 48.78 90 ARG A O 1
ATOM 722 N N . PHE A 1 91 ? 9.847 -14.412 2.774 1.00 43.62 91 PHE A N 1
ATOM 723 C CA . PHE A 1 91 ? 9.849 -15.445 3.806 1.00 43.62 91 PHE A CA 1
ATOM 724 C C . PHE A 1 91 ? 8.890 -16.598 3.494 1.00 43.62 91 PHE A C 1
ATOM 726 O O . PHE A 1 91 ? 9.171 -17.720 3.908 1.00 43.62 91 PHE A O 1
ATOM 733 N N . ARG A 1 92 ? 7.784 -16.354 2.773 1.00 41.44 92 ARG A N 1
ATOM 734 C CA . ARG A 1 92 ? 6.761 -17.385 2.517 1.00 41.44 92 ARG A CA 1
ATOM 735 C C . ARG A 1 92 ? 6.890 -18.092 1.159 1.00 41.44 92 ARG A C 1
ATOM 737 O O . ARG A 1 92 ? 6.626 -19.288 1.118 1.00 41.44 92 ARG A O 1
ATOM 744 N N . TYR A 1 93 ? 7.333 -17.425 0.082 1.00 46.09 93 TYR A N 1
ATOM 745 C CA . TYR A 1 93 ? 7.319 -18.001 -1.281 1.00 46.09 93 TYR A CA 1
ATOM 746 C C . TYR A 1 93 ? 8.535 -17.598 -2.153 1.00 46.09 93 TYR A C 1
ATOM 748 O O . TYR A 1 93 ? 8.397 -16.892 -3.153 1.00 46.09 93 TYR A O 1
ATOM 756 N N . PRO A 1 94 ? 9.754 -18.080 -1.840 1.00 48.41 94 PRO A N 1
ATOM 757 C CA . PRO A 1 94 ? 10.988 -17.690 -2.541 1.00 48.41 94 PRO A CA 1
ATOM 758 C C . PRO A 1 94 ? 11.060 -18.124 -4.018 1.00 48.41 94 PRO A C 1
ATOM 760 O O . PRO A 1 94 ? 11.768 -17.504 -4.807 1.00 48.41 94 PRO A O 1
ATOM 763 N N . ALA A 1 95 ? 10.322 -19.164 -4.423 1.00 44.62 95 ALA A N 1
ATOM 764 C CA . ALA A 1 95 ? 10.319 -19.681 -5.800 1.00 44.62 95 ALA A CA 1
ATOM 765 C C . ALA A 1 95 ? 9.552 -18.790 -6.799 1.00 44.62 95 ALA A C 1
ATOM 767 O O . ALA A 1 95 ? 9.691 -18.941 -8.009 1.00 44.62 95 ALA A O 1
ATOM 768 N N . GLN A 1 96 ? 8.756 -17.858 -6.285 1.00 50.06 96 GLN A N 1
ATOM 769 C CA . GLN A 1 96 ? 7.809 -17.040 -7.034 1.00 50.06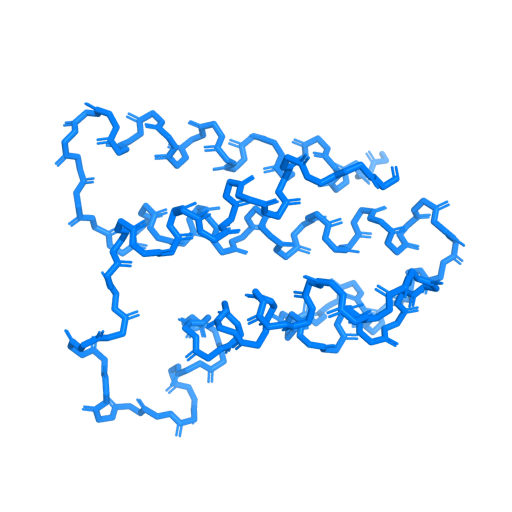 96 GLN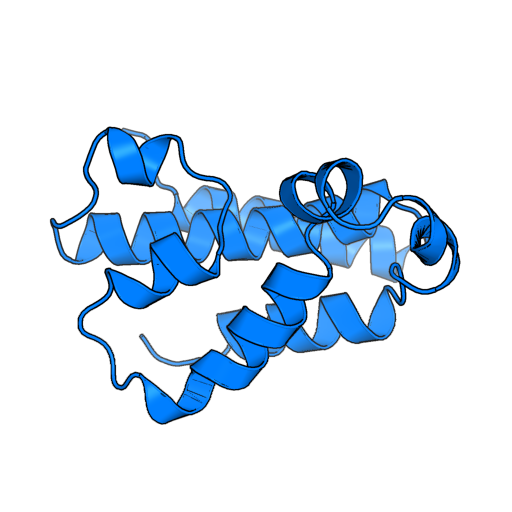 A CA 1
ATOM 770 C C . GLN A 1 96 ? 8.334 -15.610 -7.299 1.00 50.06 96 GLN A C 1
ATOM 772 O O . GLN A 1 96 ? 7.694 -14.797 -7.958 1.00 50.06 96 GLN A O 1
ATOM 777 N N . GLU A 1 97 ? 9.570 -15.312 -6.887 1.00 51.62 97 GLU A N 1
ATOM 778 C CA . GLU A 1 97 ? 10.180 -13.972 -6.913 1.00 51.62 97 GLU A CA 1
ATOM 779 C C . GLU A 1 97 ? 10.308 -13.321 -8.315 1.00 51.62 97 GLU A C 1
ATOM 781 O O . GLU A 1 97 ? 10.603 -12.127 -8.405 1.00 51.62 97 GLU A O 1
ATOM 786 N N . LYS A 1 98 ? 10.118 -14.081 -9.408 1.00 51.75 98 LYS A N 1
ATOM 787 C CA . LYS A 1 98 ? 10.181 -13.585 -10.798 1.00 51.75 98 LYS A CA 1
ATOM 788 C C . LYS A 1 98 ? 8.835 -13.136 -11.384 1.00 51.75 98 LYS A C 1
ATOM 790 O O . LYS A 1 98 ? 8.862 -12.313 -12.290 1.00 51.75 98 LYS A O 1
ATOM 795 N N . GLU A 1 99 ? 7.701 -13.618 -10.871 1.00 53.59 99 GLU A N 1
ATOM 796 C CA . GLU A 1 99 ? 6.351 -13.265 -11.367 1.00 53.59 99 GLU A CA 1
ATOM 797 C C . GLU A 1 99 ? 5.605 -12.287 -10.442 1.00 53.59 99 GLU A C 1
ATOM 799 O O . GLU A 1 99 ? 4.592 -11.717 -10.823 1.00 53.59 99 GLU A O 1
ATOM 804 N N . PHE A 1 100 ? 6.136 -12.028 -9.245 1.00 59.44 100 PHE A N 1
ATOM 805 C CA . PHE A 1 100 ? 5.446 -11.284 -8.183 1.00 59.44 100 PHE A CA 1
ATOM 806 C C . PHE A 1 100 ? 5.652 -9.762 -8.217 1.00 59.44 100 PHE A C 1
ATOM 808 O O . PHE A 1 100 ? 5.277 -9.071 -7.281 1.00 59.44 100 PHE A O 1
ATOM 815 N N . TRP A 1 101 ? 6.254 -9.213 -9.272 1.00 69.38 101 TRP A N 1
ATOM 816 C CA . TRP A 1 101 ? 6.616 -7.789 -9.342 1.00 69.38 101 TRP A CA 1
ATOM 817 C C . TRP A 1 101 ? 6.064 -7.096 -10.584 1.00 69.38 101 TRP A C 1
ATOM 819 O O . TRP A 1 101 ? 6.751 -6.264 -11.183 1.00 69.38 101 TRP A O 1
ATOM 829 N N . ASP A 1 102 ? 4.840 -7.440 -10.980 1.00 82.06 102 ASP A N 1
ATOM 830 C CA . ASP A 1 102 ? 4.112 -6.631 -11.953 1.00 82.06 102 ASP A CA 1
ATOM 831 C C . ASP A 1 102 ? 3.856 -5.244 -11.344 1.00 82.06 102 ASP A C 1
ATOM 833 O O . ASP A 1 102 ? 3.002 -5.047 -10.478 1.00 82.06 102 ASP A O 1
ATOM 837 N N . LEU A 1 103 ? 4.685 -4.285 -11.752 1.00 84.31 103 LEU A N 1
ATOM 838 C CA . LEU A 1 103 ? 4.673 -2.943 -11.196 1.00 84.31 103 LEU A CA 1
ATOM 839 C C . LEU A 1 103 ? 3.392 -2.191 -11.553 1.00 84.31 103 LEU A C 1
ATOM 841 O O . LEU A 1 103 ? 2.908 -1.424 -10.723 1.00 84.31 103 LEU A O 1
ATOM 845 N N . ASP A 1 104 ? 2.861 -2.414 -12.753 1.00 89.06 104 ASP A N 1
ATOM 846 C CA . ASP A 1 104 ? 1.649 -1.751 -13.228 1.00 89.06 104 ASP A CA 1
ATOM 847 C C . ASP A 1 104 ? 0.461 -2.245 -12.389 1.00 89.06 104 ASP A C 1
ATOM 849 O O . ASP A 1 104 ? -0.327 -1.449 -11.876 1.00 89.06 104 ASP A O 1
ATOM 853 N N . TYR A 1 105 ? 0.415 -3.554 -12.123 1.00 88.19 105 TYR A N 1
ATOM 854 C CA . TYR A 1 105 ? -0.576 -4.159 -11.237 1.00 88.19 105 TYR A CA 1
ATOM 855 C C . TYR A 1 105 ? -0.516 -3.618 -9.798 1.00 88.19 105 TYR A C 1
ATOM 857 O O . TYR A 1 105 ? -1.541 -3.211 -9.243 1.00 88.19 105 TYR A O 1
ATOM 865 N N . ILE A 1 106 ? 0.678 -3.589 -9.188 1.00 88.19 106 ILE A N 1
ATOM 866 C CA . ILE A 1 106 ? 0.878 -3.087 -7.816 1.00 88.19 106 ILE A CA 1
ATOM 867 C C . ILE A 1 106 ? 0.463 -1.618 -7.726 1.00 88.19 106 ILE A C 1
ATOM 869 O O . ILE A 1 106 ? -0.290 -1.240 -6.826 1.00 88.19 106 ILE A O 1
ATOM 873 N N . ARG A 1 107 ? 0.929 -0.797 -8.674 1.00 91.94 107 ARG A N 1
ATOM 874 C CA . ARG A 1 107 ? 0.597 0.626 -8.765 1.00 91.94 107 ARG A CA 1
ATOM 875 C C . ARG A 1 107 ? -0.913 0.832 -8.784 1.00 91.94 107 ARG A C 1
ATOM 877 O O . ARG A 1 107 ? -1.433 1.581 -7.962 1.00 91.94 107 ARG A O 1
ATOM 884 N N . ASP A 1 108 ? -1.621 0.148 -9.678 1.00 92.50 108 ASP A N 1
ATOM 885 C CA . ASP A 1 108 ? -3.063 0.328 -9.848 1.00 92.50 108 ASP A CA 1
ATOM 886 C C . ASP A 1 108 ? -3.858 -0.038 -8.587 1.00 92.50 108 ASP A C 1
ATOM 888 O O . ASP A 1 108 ? -4.890 0.570 -8.305 1.00 92.50 1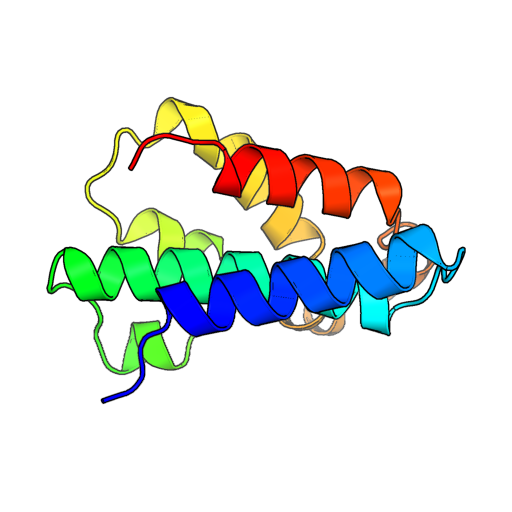08 ASP A O 1
ATOM 892 N N . ARG A 1 109 ? -3.397 -1.023 -7.810 1.00 91.31 109 ARG A N 1
ATOM 893 C CA . ARG A 1 109 ? -4.034 -1.424 -6.543 1.00 91.31 109 ARG A CA 1
ATOM 894 C C . ARG A 1 109 ? -3.796 -0.409 -5.442 1.00 91.31 109 ARG A C 1
ATOM 896 O O . ARG A 1 109 ? -4.738 -0.070 -4.732 1.00 91.31 109 ARG A O 1
ATOM 903 N N . VAL A 1 110 ? -2.577 0.114 -5.336 1.00 92.88 110 VAL A N 1
ATOM 904 C CA . VAL A 1 110 ? -2.255 1.149 -4.347 1.00 92.88 110 VAL A CA 1
ATOM 905 C C . VAL A 1 110 ? -2.961 2.463 -4.674 1.00 92.88 110 VAL A C 1
ATOM 907 O O . VAL A 1 110 ? -3.521 3.075 -3.771 1.00 92.88 110 VAL A O 1
ATOM 910 N N . LEU A 1 111 ? -3.029 2.870 -5.943 1.00 93.38 111 LEU A N 1
ATOM 911 C CA . LEU A 1 111 ? -3.784 4.066 -6.334 1.00 93.38 111 LEU A CA 1
ATOM 912 C C . LEU A 1 111 ? -5.274 3.926 -6.007 1.00 93.38 111 LEU A C 1
ATOM 914 O O . LEU A 1 111 ? -5.832 4.803 -5.359 1.00 93.38 1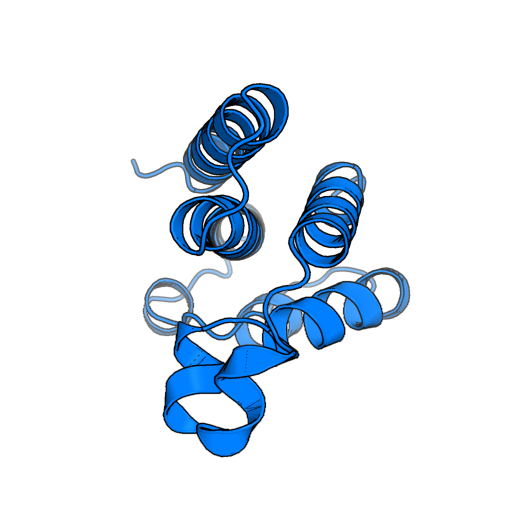11 LEU A O 1
ATOM 918 N N . LYS A 1 112 ? -5.895 2.786 -6.340 1.00 92.19 112 LYS A N 1
ATOM 919 C CA . LYS A 1 112 ? -7.293 2.512 -5.958 1.00 92.19 112 LYS A CA 1
ATOM 920 C C . LYS A 1 112 ? -7.513 2.541 -4.448 1.00 92.19 112 LYS A C 1
ATOM 922 O O . LYS A 1 112 ? -8.551 3.014 -3.995 1.00 92.19 112 LYS A O 1
ATOM 927 N N . LEU A 1 113 ? -6.554 2.027 -3.677 1.00 90.25 113 LEU A N 1
ATOM 928 C CA . LEU A 1 113 ? -6.611 2.079 -2.221 1.00 90.25 113 LEU A CA 1
ATOM 929 C C . LEU A 1 113 ? -6.611 3.536 -1.737 1.00 90.25 113 LEU A C 1
ATOM 931 O O . LEU A 1 113 ? -7.453 3.911 -0.936 1.00 90.25 113 LEU A O 1
ATOM 935 N N . HIS A 1 114 ? -5.722 4.372 -2.271 1.00 90.88 114 HIS A N 1
ATOM 936 C CA . HIS A 1 114 ? -5.617 5.787 -1.906 1.00 90.88 114 HIS A CA 1
ATOM 937 C C . HIS A 1 114 ? -6.786 6.663 -2.371 1.00 90.88 114 HIS A C 1
ATOM 939 O O . HIS A 1 114 ? -7.093 7.645 -1.699 1.00 90.88 114 HIS A O 1
ATOM 945 N N . ASP A 1 115 ? -7.427 6.316 -3.487 1.00 89.12 115 ASP A N 1
ATOM 946 C CA . ASP A 1 115 ? -8.606 7.012 -4.017 1.00 89.12 115 ASP A CA 1
ATOM 947 C C . ASP A 1 115 ? -9.897 6.666 -3.252 1.00 89.12 115 ASP A C 1
ATOM 949 O O . ASP A 1 115 ? -10.961 7.210 -3.550 1.00 89.12 115 ASP A O 1
ATOM 953 N N . THR A 1 116 ? -9.840 5.742 -2.286 1.00 83.50 116 THR A N 1
ATOM 954 C CA . THR A 1 116 ? -11.014 5.384 -1.489 1.00 83.50 116 THR A CA 1
ATOM 955 C C . THR A 1 116 ? -11.281 6.428 -0.403 1.00 83.50 116 THR A C 1
ATOM 957 O O . THR A 1 116 ? -10.376 6.847 0.317 1.00 83.50 116 THR A O 1
ATOM 960 N N . ASP A 1 117 ? -12.546 6.830 -0.265 1.00 73.81 117 ASP A N 1
ATOM 961 C CA . ASP A 1 117 ? -12.990 7.749 0.784 1.00 73.81 117 ASP A CA 1
ATOM 962 C C . ASP A 1 117 ? -13.069 7.034 2.147 1.00 73.81 117 ASP A C 1
ATOM 964 O O . ASP A 1 117 ? -13.972 6.222 2.376 1.00 73.81 117 ASP A O 1
ATOM 968 N N . TYR A 1 118 ? -12.128 7.370 3.040 1.00 71.50 118 TYR A N 1
ATOM 969 C CA . TYR A 1 118 ? -11.997 6.875 4.421 1.00 71.50 118 TYR A CA 1
ATOM 970 C C . TYR A 1 118 ? -12.180 7.967 5.498 1.00 71.50 118 TYR A C 1
ATOM 972 O O . TYR A 1 118 ? -11.528 9.046 5.439 1.00 71.50 118 TYR A O 1
#

Mean predicted aligned error: 6.5 Å